Protein AF-A0A8B2S7D1-F1 (afdb_monomer)

Secondary structure (DSSP, 8-state):
-----------HHHHHHHHHHHHHHHH-TTS-----HHHHHHHHHHHHHHHHHHGGGT--HHHHHHHHHHHHHHTTPPP-

Radius of gyration: 14.86 Å; Cα contacts (8 Å, |Δi|>4): 47; chains: 1; bounding box: 28×20×52 Å

Sequence (80 aa):
MKNTSRKIKITYDDLMNITAMSIETITGIQGRVQLSENELGILRGIILHWRALASQFGISTENLDRDMDWLCELAGIPVN

pLDDT: mean 85.53, std 15.67, range [38.12, 97.56]

Structure (mmCIF, N/CA/C/O backbone):
data_AF-A0A8B2S7D1-F1
#
_entry.id   AF-A0A8B2S7D1-F1
#
loop_
_atom_site.group_PDB
_atom_site.id
_atom_site.type_symbol
_atom_site.label_atom_id
_atom_site.label_alt_id
_atom_site.label_comp_id
_atom_site.label_asym_id
_atom_site.label_entity_id
_atom_site.label_seq_id
_atom_site.pdbx_PDB_ins_code
_atom_site.Cartn_x
_atom_site.Cartn_y
_atom_site.Cartn_z
_atom_site.occupancy
_atom_site.B_iso_or_equiv
_atom_site.auth_seq_id
_atom_site.auth_comp_id
_atom_site.auth_asym_id
_atom_site.auth_atom_id
_atom_site.pdbx_PDB_model_num
ATOM 1 N N . MET A 1 1 ? 15.642 5.720 38.135 1.00 38.12 1 MET A N 1
ATOM 2 C CA . MET A 1 1 ? 15.269 6.277 36.813 1.00 38.12 1 MET A CA 1
ATOM 3 C C . MET A 1 1 ? 13.927 5.688 36.401 1.00 38.12 1 MET A C 1
ATOM 5 O O . MET A 1 1 ? 13.840 4.475 36.271 1.00 38.12 1 MET A O 1
ATOM 9 N N . LYS A 1 2 ? 12.864 6.496 36.276 1.00 42.84 2 LYS A N 1
ATOM 10 C CA . LYS A 1 2 ? 11.576 6.014 35.747 1.00 42.84 2 LYS A CA 1
ATOM 11 C C . LYS A 1 2 ? 11.714 5.914 34.231 1.00 42.84 2 LYS A C 1
ATOM 13 O O . LYS A 1 2 ? 11.986 6.918 33.583 1.00 42.84 2 LYS A O 1
ATOM 18 N N . ASN A 1 3 ? 11.595 4.705 33.695 1.00 47.72 3 ASN A N 1
ATOM 19 C CA . ASN A 1 3 ? 11.697 4.438 32.267 1.00 47.72 3 ASN A CA 1
ATOM 20 C C . ASN A 1 3 ? 10.463 5.027 31.565 1.00 47.72 3 ASN A C 1
ATOM 22 O O . ASN A 1 3 ? 9.431 4.376 31.435 1.00 47.72 3 ASN A O 1
ATOM 26 N N . THR A 1 4 ? 10.531 6.296 31.167 1.00 47.56 4 THR A N 1
ATOM 27 C CA . THR A 1 4 ? 9.529 6.930 30.307 1.00 47.56 4 THR A CA 1
ATOM 28 C C . THR A 1 4 ? 9.802 6.537 28.862 1.00 47.56 4 THR A C 1
ATOM 30 O O . THR A 1 4 ? 10.091 7.384 28.020 1.00 47.56 4 THR A O 1
ATOM 33 N N . SER A 1 5 ? 9.702 5.243 28.559 1.00 51.97 5 SER A N 1
ATOM 34 C CA . SER A 1 5 ? 9.486 4.789 27.189 1.00 51.97 5 SER A CA 1
ATOM 35 C C . SER A 1 5 ? 8.079 5.266 26.805 1.00 51.97 5 SER A C 1
ATOM 37 O O . SER A 1 5 ? 7.092 4.540 26.946 1.00 51.97 5 SER A O 1
ATOM 39 N N . ARG A 1 6 ? 7.954 6.530 26.383 1.00 56.62 6 ARG A N 1
ATOM 40 C CA . ARG A 1 6 ? 6.789 6.991 25.626 1.00 56.62 6 ARG A CA 1
ATOM 41 C C . ARG A 1 6 ? 6.839 6.220 24.312 1.00 56.62 6 ARG A C 1
ATOM 43 O O . ARG A 1 6 ? 7.514 6.642 23.381 1.00 56.62 6 ARG A O 1
ATOM 50 N N . LYS A 1 7 ? 6.216 5.039 24.277 1.00 64.38 7 LYS A N 1
ATOM 51 C CA . LYS A 1 7 ? 6.047 4.283 23.036 1.00 64.38 7 LYS A CA 1
ATOM 52 C C . LYS A 1 7 ? 5.336 5.215 22.062 1.00 64.38 7 LYS A C 1
ATOM 54 O O . LYS A 1 7 ? 4.259 5.715 22.385 1.00 64.38 7 LYS A O 1
ATOM 59 N N . ILE A 1 8 ? 5.972 5.500 20.930 1.00 69.00 8 ILE A N 1
ATOM 60 C CA . ILE A 1 8 ? 5.349 6.262 19.850 1.00 69.00 8 ILE A CA 1
ATOM 61 C C . ILE A 1 8 ? 4.078 5.501 19.474 1.00 69.00 8 ILE A C 1
ATOM 63 O O . ILE A 1 8 ? 4.139 4.320 19.130 1.00 69.00 8 ILE A O 1
ATOM 67 N N . LYS A 1 9 ? 2.920 6.146 19.630 1.00 81.31 9 LYS A N 1
ATOM 68 C CA . LYS A 1 9 ? 1.648 5.581 19.193 1.00 81.31 9 LYS A CA 1
ATOM 69 C C . LYS A 1 9 ? 1.536 5.867 17.701 1.00 81.31 9 LYS A C 1
ATOM 71 O O . LYS A 1 9 ? 1.170 6.973 17.331 1.00 81.31 9 LYS A O 1
ATOM 76 N N . ILE A 1 10 ? 1.906 4.886 16.886 1.00 86.88 10 ILE A N 1
ATOM 77 C CA . ILE A 1 10 ? 1.705 4.925 15.436 1.00 86.88 10 ILE A CA 1
ATOM 78 C C . ILE A 1 10 ? 0.201 4.798 15.191 1.00 86.88 10 ILE A C 1
ATOM 80 O O . ILE A 1 10 ? -0.430 3.891 15.739 1.00 86.88 10 ILE A O 1
ATOM 84 N N . THR A 1 11 ? -0.382 5.740 14.459 1.00 93.88 11 THR A N 1
ATOM 85 C CA . THR A 1 11 ? -1.777 5.670 14.009 1.00 93.88 11 THR A CA 1
ATOM 86 C C . THR A 1 11 ? -1.899 4.795 12.761 1.00 93.88 11 THR A C 1
ATOM 88 O O . THR A 1 11 ? -0.900 4.411 12.157 1.00 93.88 11 THR A O 1
ATOM 91 N N . TYR A 1 12 ? -3.130 4.459 12.375 1.00 94.81 12 TYR A N 1
ATOM 92 C CA . TYR A 1 12 ? -3.367 3.745 11.121 1.00 94.81 12 TYR A CA 1
ATOM 93 C C . TYR A 1 12 ? -2.826 4.534 9.920 1.00 94.81 12 TYR A C 1
ATOM 95 O O . TYR A 1 12 ? -2.111 3.983 9.087 1.00 94.81 12 TYR A O 1
ATOM 103 N N . ASP A 1 13 ? -3.093 5.840 9.900 1.00 94.94 13 ASP A N 1
ATOM 104 C CA . ASP A 1 13 ? -2.649 6.741 8.839 1.00 94.94 13 ASP A CA 1
ATOM 105 C C . ASP A 1 13 ? -1.122 6.857 8.801 1.00 94.94 13 ASP A C 1
ATOM 107 O O . ASP A 1 13 ? -0.534 6.848 7.724 1.00 94.94 13 ASP A O 1
ATOM 111 N N . ASP A 1 14 ? -0.453 6.897 9.960 1.00 95.19 14 ASP A N 1
ATOM 112 C CA . ASP A 1 14 ? 1.014 6.869 10.012 1.00 95.19 14 ASP A CA 1
ATOM 113 C C . ASP A 1 14 ? 1.561 5.584 9.381 1.00 95.19 14 ASP A C 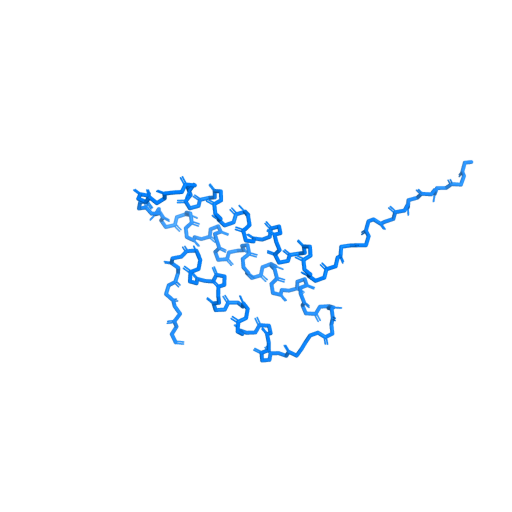1
ATOM 115 O O . ASP A 1 14 ? 2.494 5.634 8.582 1.00 95.19 14 ASP A O 1
ATOM 119 N N . LEU A 1 15 ? 0.975 4.431 9.725 1.00 95.81 15 LEU A N 1
ATOM 120 C CA . LEU A 1 15 ? 1.373 3.140 9.172 1.00 95.81 15 LEU A CA 1
ATOM 121 C C . LEU A 1 15 ? 1.168 3.113 7.651 1.00 95.81 15 LEU A C 1
ATOM 123 O O . LEU A 1 15 ? 2.077 2.711 6.929 1.00 95.81 15 LEU A O 1
ATOM 127 N N . MET A 1 16 ? 0.016 3.583 7.168 1.00 97.12 16 MET A N 1
ATOM 128 C CA . MET A 1 16 ? -0.280 3.679 5.740 1.00 97.12 16 MET A 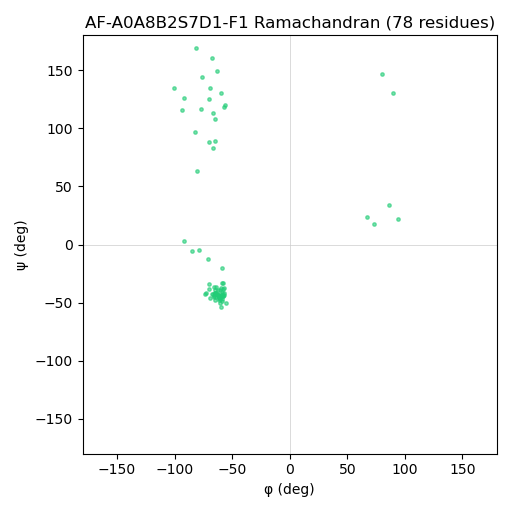CA 1
ATOM 129 C C . MET A 1 16 ? 0.715 4.588 5.009 1.00 97.12 16 MET A C 1
ATOM 131 O O . MET A 1 16 ? 1.322 4.174 4.023 1.00 97.12 16 MET A O 1
ATOM 135 N N . ASN A 1 17 ? 0.945 5.796 5.523 1.00 96.25 17 ASN A N 1
ATOM 136 C CA . ASN A 1 17 ? 1.844 6.772 4.911 1.00 96.25 17 ASN A CA 1
ATOM 137 C C . ASN A 1 17 ? 3.289 6.262 4.850 1.00 96.25 17 ASN A C 1
ATOM 139 O O . ASN A 1 17 ? 3.948 6.396 3.822 1.00 96.25 17 ASN A O 1
ATOM 143 N N . ILE A 1 18 ? 3.781 5.635 5.924 1.00 95.19 18 ILE A N 1
ATOM 144 C CA . ILE A 1 18 ? 5.128 5.045 5.954 1.00 95.19 18 ILE A CA 1
ATOM 145 C C . ILE A 1 18 ? 5.250 3.932 4.911 1.00 95.19 18 ILE A C 1
ATOM 147 O O . ILE A 1 18 ? 6.259 3.853 4.204 1.00 95.19 18 ILE A O 1
ATOM 151 N N . THR A 1 19 ? 4.236 3.073 4.801 1.00 96.62 19 THR A N 1
ATOM 152 C CA . THR A 1 19 ? 4.221 1.989 3.818 1.00 96.62 19 THR A CA 1
ATOM 153 C C . THR A 1 19 ? 4.197 2.534 2.394 1.00 96.62 19 THR A C 1
ATOM 155 O O . THR A 1 19 ? 5.035 2.122 1.595 1.00 96.62 19 THR A O 1
ATOM 158 N N . ALA A 1 20 ? 3.325 3.496 2.092 1.00 95.56 20 ALA A N 1
ATOM 159 C CA . ALA A 1 20 ? 3.242 4.126 0.776 1.00 95.56 20 ALA A CA 1
ATOM 160 C C . ALA A 1 20 ? 4.570 4.787 0.375 1.00 95.56 20 ALA A C 1
ATOM 162 O O . ALA A 1 20 ? 5.112 4.483 -0.684 1.00 95.56 20 ALA A O 1
ATOM 163 N N . MET A 1 21 ? 5.166 5.588 1.266 1.00 94.38 21 MET A N 1
ATOM 164 C CA . MET A 1 21 ? 6.475 6.209 1.027 1.00 94.38 21 MET A CA 1
ATOM 165 C C . MET A 1 21 ? 7.583 5.175 0.789 1.00 94.38 21 MET A C 1
ATOM 167 O O . MET A 1 21 ? 8.484 5.393 -0.023 1.00 94.38 21 MET A O 1
ATOM 171 N N . SER A 1 22 ? 7.542 4.049 1.506 1.00 93.12 22 SER A N 1
ATOM 172 C CA . SER A 1 22 ? 8.511 2.963 1.326 1.00 93.12 22 SER A CA 1
ATOM 173 C C . SER A 1 22 ? 8.362 2.305 -0.044 1.00 93.12 22 SER A C 1
ATOM 175 O O . SER A 1 22 ? 9.369 2.062 -0.707 1.00 93.12 22 SER A O 1
ATOM 177 N N . ILE A 1 23 ? 7.122 2.059 -0.481 1.00 93.50 23 ILE A N 1
ATOM 178 C CA . ILE A 1 23 ? 6.828 1.546 -1.822 1.00 93.50 23 ILE A CA 1
ATOM 179 C C . ILE A 1 23 ? 7.358 2.525 -2.868 1.00 93.50 23 ILE A C 1
ATOM 181 O O . ILE A 1 23 ? 8.191 2.126 -3.670 1.00 93.50 23 ILE A O 1
ATOM 185 N N . GLU A 1 24 ? 6.988 3.805 -2.794 1.00 90.56 24 GLU A N 1
ATOM 186 C CA . GLU A 1 24 ? 7.432 4.839 -3.741 1.00 90.56 24 GLU A CA 1
ATOM 187 C C . GLU A 1 24 ? 8.961 4.967 -3.815 1.00 90.56 24 GLU A C 1
ATOM 189 O O . GLU A 1 24 ? 9.532 5.158 -4.891 1.00 90.56 24 GLU A O 1
ATOM 194 N N . THR A 1 25 ? 9.645 4.829 -2.676 1.00 88.94 25 THR A N 1
ATOM 195 C CA . THR A 1 25 ? 11.113 4.860 -2.610 1.00 88.94 25 THR A CA 1
ATOM 196 C C . THR A 1 25 ? 11.729 3.674 -3.350 1.00 88.94 25 THR A C 1
ATOM 198 O O . THR A 1 25 ? 12.711 3.850 -4.069 1.00 88.94 25 THR A O 1
ATOM 201 N N . ILE A 1 26 ? 11.156 2.477 -3.196 1.00 87.75 26 ILE A N 1
ATOM 202 C CA . ILE A 1 26 ? 11.638 1.252 -3.850 1.00 87.75 26 ILE A CA 1
ATOM 203 C C . ILE A 1 26 ? 11.297 1.257 -5.339 1.00 87.75 26 ILE A C 1
ATOM 205 O O . ILE A 1 26 ? 12.139 0.908 -6.160 1.00 87.75 26 ILE A O 1
ATOM 209 N N . THR A 1 27 ? 10.088 1.682 -5.707 1.00 86.31 27 THR A N 1
ATOM 210 C CA . THR A 1 27 ? 9.662 1.762 -7.111 1.00 86.31 27 THR A CA 1
ATOM 211 C C . THR A 1 27 ? 10.350 2.890 -7.882 1.00 86.31 27 THR A C 1
ATOM 213 O O . THR A 1 27 ? 10.289 2.938 -9.111 1.00 86.31 27 THR A O 1
ATOM 216 N N . GLY A 1 28 ? 11.014 3.796 -7.164 1.00 79.00 28 GLY A N 1
ATOM 217 C CA . GLY A 1 28 ? 11.643 4.991 -7.693 1.00 79.00 28 GLY A CA 1
ATOM 218 C C . GLY A 1 28 ? 10.682 6.177 -7.702 1.00 79.00 28 GLY A C 1
ATOM 219 O O . GLY A 1 28 ? 9.568 6.118 -8.227 1.00 79.00 28 GLY A O 1
ATOM 220 N N . ILE A 1 29 ? 11.159 7.297 -7.159 1.00 61.22 29 ILE A N 1
ATOM 221 C CA . ILE A 1 29 ? 10.483 8.592 -7.211 1.00 61.22 29 ILE A CA 1
ATOM 222 C C . ILE A 1 29 ? 10.433 9.012 -8.691 1.00 61.22 29 ILE A C 1
ATOM 224 O O . ILE A 1 29 ? 11.459 9.371 -9.259 1.00 61.22 29 ILE A O 1
ATOM 228 N N . GLN A 1 30 ? 9.244 8.968 -9.306 1.00 52.09 30 GLN A N 1
ATOM 229 C CA . GLN A 1 30 ? 8.932 9.475 -10.662 1.00 52.09 30 GLN A CA 1
ATOM 230 C C . GLN A 1 30 ? 9.178 8.556 -11.876 1.00 52.09 30 GLN A C 1
ATOM 232 O O . GLN A 1 30 ? 9.400 9.039 -12.985 1.00 52.09 30 GLN A O 1
ATOM 237 N N . GLY A 1 31 ? 8.975 7.248 -11.712 1.00 52.34 31 GLY A N 1
ATOM 238 C CA . GLY A 1 31 ? 8.574 6.367 -12.813 1.00 52.34 31 GLY A CA 1
ATOM 239 C C . GLY A 1 31 ? 9.691 5.912 -13.762 1.00 52.34 31 GLY A C 1
ATOM 240 O O . GLY A 1 31 ? 10.596 6.660 -14.120 1.00 52.34 31 GLY A O 1
ATOM 241 N N . ARG A 1 32 ? 9.537 4.676 -14.258 1.00 53.66 32 ARG A N 1
ATOM 242 C CA . ARG A 1 32 ? 10.351 3.987 -15.289 1.00 53.66 32 ARG A CA 1
ATOM 243 C C . ARG A 1 32 ? 11.495 3.082 -14.818 1.00 53.66 32 ARG A C 1
ATOM 245 O O . ARG A 1 32 ? 12.364 2.777 -15.633 1.00 53.66 32 ARG A O 1
ATOM 252 N N . VAL A 1 33 ? 11.490 2.571 -13.589 1.00 64.25 33 VAL A N 1
ATOM 253 C CA . VAL A 1 33 ? 12.334 1.403 -13.285 1.00 64.25 33 VAL A CA 1
ATOM 254 C C . VAL A 1 33 ? 11.492 0.147 -13.462 1.00 64.25 33 VAL A C 1
ATOM 256 O O . VAL A 1 33 ? 10.491 -0.046 -12.779 1.00 64.25 33 VAL A O 1
ATOM 259 N N . GLN A 1 34 ? 11.862 -0.685 -14.435 1.00 73.56 34 GLN A N 1
ATOM 260 C CA . GLN A 1 34 ? 11.315 -2.032 -14.529 1.00 73.56 34 GLN A CA 1
ATOM 261 C C . GLN A 1 34 ? 11.822 -2.816 -13.320 1.00 73.56 34 GLN A C 1
ATOM 263 O O . GLN A 1 34 ? 13.023 -3.047 -13.197 1.00 73.56 34 GLN A O 1
ATOM 268 N N . LEU A 1 35 ? 10.905 -3.182 -12.430 1.00 79.00 35 LEU A N 1
ATOM 269 C CA . LEU A 1 35 ? 11.239 -3.894 -11.205 1.00 79.00 35 LEU A CA 1
ATOM 270 C C . LEU A 1 35 ? 11.703 -5.314 -11.525 1.00 79.00 35 LEU A C 1
ATOM 272 O O . LEU A 1 35 ? 11.082 -6.037 -12.308 1.00 79.00 35 LEU A O 1
ATOM 276 N N . SER A 1 36 ? 12.788 -5.717 -10.884 1.00 85.94 36 SER A N 1
ATOM 277 C CA . SER A 1 36 ? 13.223 -7.103 -10.807 1.00 85.94 36 SER A CA 1
ATOM 278 C C . SER A 1 36 ? 12.246 -7.941 -9.976 1.00 85.94 36 SER A C 1
ATOM 280 O O . SER A 1 36 ? 11.503 -7.434 -9.132 1.00 85.94 36 SER A O 1
ATOM 282 N N . GLU A 1 37 ? 12.286 -9.263 -10.154 1.00 86.00 37 GLU A N 1
ATOM 283 C CA . GLU A 1 37 ? 11.492 -10.186 -9.331 1.00 86.00 37 GLU A CA 1
ATOM 284 C C . GLU A 1 37 ? 11.795 -10.049 -7.832 1.00 86.00 37 GLU A C 1
ATOM 286 O O . GLU A 1 37 ? 10.893 -10.179 -7.004 1.00 86.00 37 GLU A O 1
ATOM 291 N N . ASN A 1 38 ? 13.044 -9.730 -7.477 1.00 88.38 38 ASN A N 1
ATOM 292 C CA . ASN A 1 38 ? 13.434 -9.490 -6.090 1.00 88.38 38 ASN A CA 1
ATOM 293 C C . ASN A 1 38 ? 12.765 -8.237 -5.515 1.00 88.38 38 ASN A C 1
ATOM 295 O O . ASN A 1 38 ? 12.258 -8.286 -4.396 1.00 88.38 38 ASN A O 1
ATOM 299 N N . GLU A 1 39 ? 12.726 -7.134 -6.265 1.00 87.88 39 GLU A N 1
ATOM 300 C CA . GLU A 1 39 ? 12.052 -5.904 -5.830 1.00 87.88 39 GLU A CA 1
ATOM 301 C C . GLU A 1 39 ? 10.547 -6.130 -5.667 1.00 87.88 39 GLU A C 1
ATOM 303 O O . GLU A 1 39 ? 9.975 -5.748 -4.647 1.00 87.88 39 GLU A O 1
ATOM 308 N N . LEU A 1 40 ? 9.918 -6.858 -6.595 1.00 89.31 40 LEU A N 1
ATOM 309 C CA . LEU A 1 40 ? 8.518 -7.275 -6.461 1.00 89.31 40 LEU A CA 1
ATOM 310 C C . LEU A 1 40 ? 8.293 -8.153 -5.219 1.00 89.31 40 LEU A C 1
ATOM 312 O O . LEU A 1 40 ? 7.284 -8.007 -4.528 1.00 89.31 40 LEU A O 1
ATOM 316 N N . GLY A 1 41 ? 9.227 -9.055 -4.907 1.00 91.50 41 GLY A N 1
ATOM 317 C CA . GLY A 1 41 ? 9.195 -9.867 -3.689 1.00 91.50 41 GLY A CA 1
ATOM 318 C C . GLY A 1 41 ? 9.268 -9.026 -2.411 1.00 91.50 41 GLY A C 1
ATOM 319 O O . GLY A 1 41 ? 8.487 -9.249 -1.483 1.00 91.50 41 GLY A O 1
ATOM 320 N N . ILE A 1 42 ? 10.151 -8.024 -2.379 1.00 92.50 42 ILE A N 1
ATOM 321 C CA . ILE A 1 42 ? 10.282 -7.082 -1.257 1.00 92.50 42 ILE A CA 1
ATOM 322 C C . ILE A 1 42 ? 8.981 -6.297 -1.064 1.00 92.50 42 ILE A C 1
ATOM 324 O O . ILE A 1 42 ? 8.469 -6.229 0.053 1.00 92.50 42 ILE A O 1
ATOM 328 N N . LEU A 1 43 ? 8.415 -5.757 -2.145 1.00 94.12 43 LEU A N 1
ATOM 329 C CA . LEU A 1 43 ? 7.173 -4.982 -2.108 1.00 94.12 43 LEU A CA 1
ATOM 330 C C . LEU A 1 43 ? 5.992 -5.818 -1.598 1.00 94.12 43 LEU A C 1
ATOM 332 O O . LEU A 1 43 ? 5.283 -5.383 -0.692 1.00 94.12 43 LEU A O 1
ATOM 336 N N . ARG A 1 44 ? 5.833 -7.062 -2.075 1.00 94.25 44 ARG A N 1
ATOM 337 C CA . ARG A 1 44 ? 4.828 -8.001 -1.537 1.00 94.25 44 ARG A CA 1
ATOM 338 C C . ARG A 1 44 ? 5.013 -8.237 -0.039 1.00 94.25 44 ARG A C 1
ATOM 340 O O . ARG A 1 44 ? 4.037 -8.240 0.707 1.00 94.25 44 ARG A O 1
ATOM 347 N N . GLY A 1 45 ? 6.256 -8.412 0.408 1.00 96.31 45 GLY A N 1
ATOM 348 C CA . GLY A 1 45 ? 6.581 -8.566 1.825 1.00 96.31 45 GLY A CA 1
ATOM 349 C C . GLY A 1 45 ? 6.172 -7.351 2.661 1.00 96.31 45 GLY A C 1
ATOM 350 O O . GLY A 1 45 ? 5.560 -7.516 3.715 1.00 96.31 45 GLY A O 1
ATOM 351 N N . ILE A 1 46 ? 6.451 -6.139 2.174 1.00 96.62 46 ILE A N 1
ATOM 352 C CA . ILE A 1 46 ? 6.065 -4.877 2.823 1.00 96.62 46 ILE A CA 1
ATOM 353 C C . ILE A 1 46 ? 4.543 -4.774 2.961 1.00 96.62 46 ILE A C 1
ATOM 355 O O . ILE A 1 46 ? 4.053 -4.477 4.050 1.00 96.62 46 ILE A O 1
ATOM 359 N N . ILE A 1 47 ? 3.797 -5.068 1.895 1.00 97.12 47 ILE A N 1
ATOM 360 C CA . ILE A 1 47 ? 2.328 -4.986 1.877 1.00 97.12 47 ILE A CA 1
ATOM 361 C C . ILE A 1 47 ? 1.706 -6.019 2.825 1.00 97.12 47 ILE A C 1
ATOM 363 O O . ILE A 1 47 ? 0.836 -5.683 3.630 1.00 97.12 47 ILE A O 1
ATOM 367 N N . LEU A 1 48 ? 2.189 -7.266 2.809 1.00 96.62 48 LEU A N 1
ATOM 368 C CA . LEU A 1 48 ? 1.730 -8.304 3.739 1.00 96.62 48 LEU A CA 1
ATOM 369 C C . LEU A 1 48 ? 2.036 -7.940 5.197 1.00 96.62 48 LEU A C 1
ATOM 371 O O . LEU A 1 48 ? 1.216 -8.175 6.088 1.00 96.62 48 LEU A O 1
ATOM 375 N N . HIS A 1 49 ? 3.202 -7.341 5.451 1.00 96.50 49 HIS A N 1
ATOM 376 C CA . HIS A 1 49 ? 3.566 -6.886 6.787 1.00 96.50 49 HIS A CA 1
ATOM 377 C C . HIS A 1 49 ? 2.686 -5.719 7.249 1.00 96.50 49 HIS A C 1
ATOM 379 O O . HIS A 1 49 ? 2.201 -5.732 8.383 1.00 96.50 49 HIS A O 1
ATOM 385 N N . TRP A 1 50 ? 2.411 -4.760 6.360 1.00 97.56 50 TRP A N 1
ATOM 386 C CA . TRP A 1 50 ? 1.443 -3.694 6.601 1.00 97.56 50 TRP A CA 1
ATOM 387 C C . TRP A 1 50 ? 0.077 -4.279 6.972 1.00 97.56 50 TRP A C 1
ATOM 389 O O . TRP A 1 50 ? -0.446 -3.943 8.031 1.00 97.56 50 TRP A O 1
ATOM 399 N N . ARG A 1 51 ? -0.454 -5.236 6.198 1.00 96.50 51 ARG A N 1
ATOM 400 C CA . ARG A 1 51 ? -1.768 -5.860 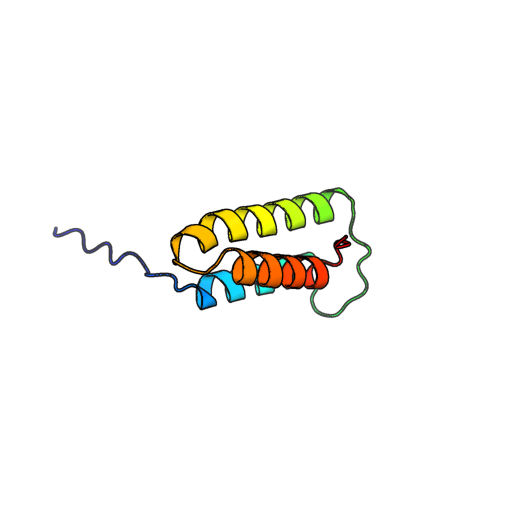6.444 1.00 96.50 51 ARG A CA 1
ATOM 401 C C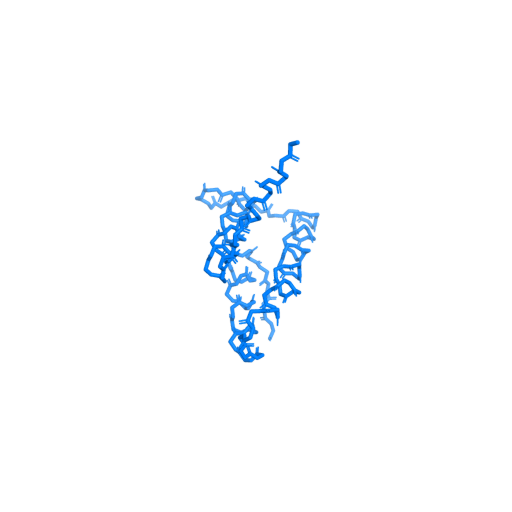 . ARG A 1 51 ? -1.853 -6.531 7.816 1.00 96.50 51 ARG A C 1
ATOM 403 O O . ARG A 1 51 ? -2.874 -6.418 8.502 1.00 96.50 51 ARG A O 1
ATOM 410 N N . ALA A 1 52 ? -0.786 -7.216 8.231 1.00 95.19 52 ALA A N 1
ATOM 411 C CA . ALA A 1 52 ? -0.699 -7.854 9.543 1.00 95.19 52 ALA A CA 1
ATOM 412 C C . ALA A 1 52 ? -0.714 -6.826 10.689 1.00 95.19 52 ALA A C 1
ATOM 414 O O . ALA A 1 52 ? -1.423 -7.014 11.680 1.00 95.19 52 ALA A O 1
ATOM 415 N N . LEU A 1 53 ? 0.020 -5.719 10.554 1.00 95.06 53 LEU A N 1
ATOM 416 C CA . LEU A 1 53 ? 0.034 -4.638 11.544 1.00 95.06 53 LEU A CA 1
ATOM 417 C C . LEU A 1 53 ? -1.299 -3.875 11.573 1.00 95.06 53 LEU A C 1
ATOM 419 O O . LEU A 1 53 ? -1.874 -3.674 12.641 1.00 95.06 53 LEU A O 1
ATOM 423 N N . ALA A 1 54 ? -1.826 -3.525 10.401 1.00 95.75 54 ALA A N 1
ATOM 424 C CA . ALA A 1 54 ? -3.071 -2.796 10.188 1.00 95.75 54 ALA A CA 1
ATOM 425 C C . ALA A 1 54 ? -4.294 -3.514 10.789 1.00 95.75 54 ALA A C 1
ATOM 427 O O . ALA A 1 54 ? -5.192 -2.870 11.334 1.00 95.75 54 ALA A O 1
ATOM 428 N N . SER A 1 55 ? -4.295 -4.853 10.795 1.00 94.75 55 SER A N 1
ATOM 429 C CA . SER A 1 55 ? -5.361 -5.662 11.411 1.00 94.75 55 SER A CA 1
ATOM 430 C C . SER A 1 55 ? -5.574 -5.396 12.911 1.00 94.75 55 SER A C 1
ATOM 432 O O . SER A 1 55 ? -6.648 -5.667 13.444 1.00 94.75 55 SER A O 1
ATOM 434 N N . GLN A 1 56 ? -4.583 -4.815 13.594 1.00 93.00 56 GLN A N 1
ATOM 435 C CA . GLN A 1 56 ? -4.640 -4.515 15.027 1.00 93.00 56 GLN A CA 1
ATOM 436 C C . GLN A 1 56 ? -5.331 -3.175 15.336 1.00 93.00 56 GLN A C 1
ATOM 438 O O . GLN A 1 56 ? -5.557 -2.858 16.503 1.00 93.00 56 GLN A O 1
ATOM 443 N N . PHE A 1 57 ? -5.688 -2.390 14.312 1.00 92.38 57 PHE A N 1
ATOM 444 C CA . PHE A 1 57 ? -6.269 -1.049 14.455 1.00 92.38 57 PHE A CA 1
ATOM 445 C C . PHE A 1 57 ? -7.807 -1.030 14.484 1.00 92.38 57 PHE A C 1
ATOM 447 O O . PHE A 1 57 ? -8.401 0.043 14.557 1.00 92.38 57 PHE A O 1
ATOM 454 N N . GLY A 1 58 ? -8.465 -2.195 14.446 1.00 92.56 58 GLY A N 1
ATOM 455 C CA . GLY A 1 58 ? -9.932 -2.290 14.476 1.00 92.56 58 GLY A CA 1
ATOM 456 C C . GLY A 1 58 ? -10.619 -1.863 13.172 1.00 92.56 58 GLY A C 1
ATOM 457 O O . GLY A 1 58 ? -11.816 -1.587 13.174 1.00 92.56 58 GLY A O 1
ATOM 458 N N . ILE A 1 59 ? -9.868 -1.807 12.069 1.00 94.88 59 ILE A N 1
ATOM 459 C CA . ILE A 1 59 ? -10.385 -1.538 10.723 1.00 94.88 59 ILE A CA 1
ATOM 460 C C . ILE A 1 59 ? -11.086 -2.792 10.181 1.00 94.88 59 ILE A C 1
ATOM 462 O O . ILE A 1 59 ? -10.665 -3.919 10.452 1.00 94.88 59 ILE A O 1
ATOM 466 N N . SER A 1 60 ? -12.173 -2.608 9.424 1.00 96.12 60 SER A N 1
ATOM 467 C CA . SER A 1 60 ? -12.894 -3.723 8.804 1.00 96.12 60 SER A CA 1
ATOM 468 C C . SER A 1 60 ? -12.011 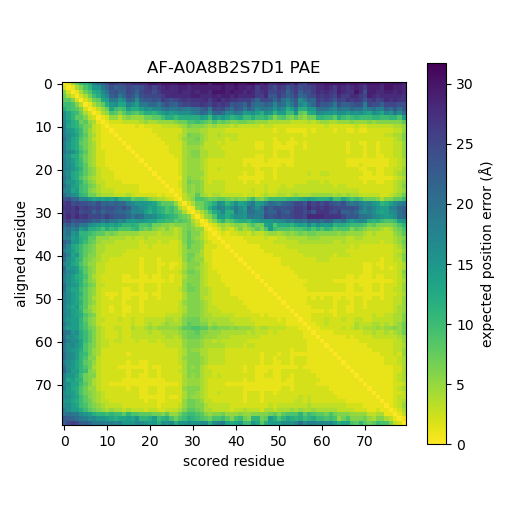-4.459 7.795 1.00 96.12 60 SER A C 1
ATOM 470 O O . SER A 1 60 ? -11.157 -3.862 7.144 1.00 96.12 60 SER A O 1
ATOM 472 N N . THR A 1 61 ? -12.245 -5.762 7.630 1.00 95.38 61 THR A N 1
ATOM 473 C CA . THR A 1 61 ? -11.522 -6.568 6.630 1.00 95.38 61 THR A CA 1
ATOM 474 C C . THR A 1 61 ? -11.686 -5.994 5.222 1.00 95.38 61 THR A C 1
ATOM 476 O O . THR A 1 61 ? -10.694 -5.844 4.530 1.00 95.38 61 THR A O 1
ATOM 479 N N . GLU A 1 62 ? -12.889 -5.544 4.859 1.00 96.44 62 GLU A N 1
ATOM 480 C CA . GLU A 1 62 ? -13.156 -4.917 3.558 1.00 96.44 62 GLU A CA 1
ATOM 481 C C . GLU A 1 62 ? -12.308 -3.660 3.301 1.00 96.44 62 GLU A C 1
ATOM 483 O O . GLU A 1 62 ? -11.762 -3.494 2.214 1.00 96.44 62 GLU A O 1
ATOM 488 N N . ASN A 1 63 ? -12.166 -2.776 4.296 1.00 96.25 63 ASN A N 1
ATOM 489 C CA . ASN A 1 63 ? -11.330 -1.585 4.138 1.00 96.25 63 ASN A CA 1
ATOM 490 C C . ASN A 1 63 ? -9.845 -1.955 4.073 1.00 96.25 63 ASN A C 1
ATOM 492 O O . ASN A 1 63 ? -9.115 -1.370 3.285 1.00 96.25 63 ASN A O 1
ATOM 496 N N . LEU A 1 64 ? -9.405 -2.943 4.860 1.00 96.69 64 LEU A N 1
ATOM 497 C CA . LEU A 1 64 ? -8.025 -3.424 4.808 1.00 96.69 64 LEU A CA 1
ATOM 498 C C . LEU A 1 64 ? -7.680 -4.059 3.459 1.00 96.69 64 LEU A C 1
ATOM 500 O O . LEU A 1 64 ? -6.552 -3.914 3.001 1.00 96.69 64 LEU A O 1
ATOM 504 N N . ASP A 1 65 ? -8.623 -4.769 2.847 1.00 95.56 65 ASP A N 1
ATOM 505 C CA . ASP A 1 65 ? -8.422 -5.405 1.547 1.00 95.56 65 ASP A CA 1
ATOM 506 C C . ASP A 1 65 ? -8.402 -4.344 0.433 1.00 95.56 65 ASP A C 1
ATOM 508 O O . ASP A 1 65 ? -7.481 -4.341 -0.374 1.00 95.56 65 ASP A O 1
ATOM 512 N N . ARG A 1 66 ? -9.298 -3.344 0.478 1.00 96.62 66 ARG A N 1
ATOM 513 C CA . ARG A 1 66 ? -9.262 -2.184 -0.436 1.00 96.62 66 ARG A CA 1
ATOM 514 C C . ARG A 1 66 ? -7.941 -1.414 -0.359 1.00 96.62 66 ARG A C 1
ATOM 516 O O . ARG A 1 66 ? -7.378 -1.022 -1.376 1.00 96.62 66 ARG A O 1
ATOM 523 N N . ASP A 1 67 ? -7.457 -1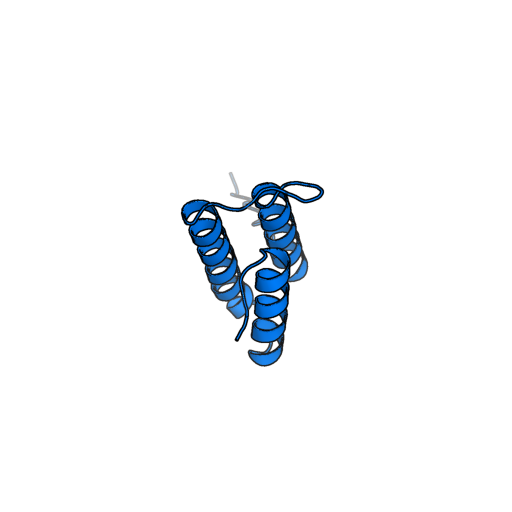.184 0.852 1.00 97.38 67 ASP A N 1
ATOM 524 C CA . ASP A 1 67 ? -6.200 -0.479 1.088 1.00 97.38 67 ASP A CA 1
ATOM 525 C C . ASP A 1 67 ? -4.989 -1.324 0.651 1.00 97.38 67 ASP A C 1
ATOM 527 O O . ASP A 1 67 ? -4.004 -0.791 0.141 1.00 97.38 67 ASP A O 1
ATOM 531 N N . MET A 1 68 ? -5.068 -2.651 0.790 1.00 96.50 68 MET A N 1
ATOM 532 C CA . MET A 1 68 ? -4.071 -3.579 0.257 1.00 96.50 68 MET A CA 1
ATOM 533 C C . MET A 1 68 ? -4.038 -3.553 -1.276 1.00 96.50 68 MET A C 1
ATOM 535 O O . MET A 1 68 ? -2.948 -3.553 -1.848 1.00 96.50 68 MET A O 1
ATOM 539 N N . ASP A 1 69 ? -5.200 -3.497 -1.931 1.00 95.88 69 ASP A N 1
ATOM 540 C CA . ASP A 1 69 ? -5.297 -3.378 -3.387 1.00 95.88 69 ASP A CA 1
ATOM 541 C C . ASP A 1 69 ? -4.651 -2.074 -3.863 1.00 95.88 69 ASP A C 1
ATOM 543 O O . ASP A 1 69 ? -3.807 -2.095 -4.758 1.00 95.88 69 ASP A O 1
ATOM 547 N N . TRP A 1 70 ? -4.940 -0.957 -3.187 1.00 95.88 70 TRP A N 1
ATOM 548 C CA . TRP A 1 70 ? -4.304 0.330 -3.471 1.00 95.88 70 TRP A CA 1
ATOM 549 C C . TRP A 1 70 ? -2.774 0.283 -3.316 1.00 95.88 70 TRP A C 1
ATOM 551 O O . TRP A 1 70 ? -2.043 0.796 -4.164 1.00 95.88 70 TRP A O 1
ATOM 561 N N . LEU A 1 71 ? -2.258 -0.370 -2.269 1.00 96.00 71 LEU A N 1
ATOM 562 C CA . LEU A 1 71 ? -0.814 -0.550 -2.084 1.00 96.00 71 LEU A CA 1
ATOM 563 C C . LEU A 1 71 ? -0.191 -1.444 -3.169 1.00 96.00 71 LEU A C 1
ATOM 565 O O . LEU A 1 71 ? 0.936 -1.189 -3.598 1.00 96.00 71 LEU A O 1
ATOM 569 N N . CYS A 1 72 ? -0.901 -2.482 -3.623 1.00 93.94 72 CYS A N 1
ATOM 570 C CA . CYS A 1 72 ? -0.466 -3.327 -4.737 1.00 93.94 72 CYS A CA 1
ATOM 571 C C . CYS A 1 72 ? -0.399 -2.532 -6.044 1.00 93.94 72 CYS A C 1
ATOM 573 O O . CYS A 1 72 ? 0.610 -2.614 -6.745 1.00 93.94 72 CYS A O 1
ATOM 575 N N . GLU A 1 73 ? -1.419 -1.723 -6.338 1.00 92.19 73 GLU A N 1
ATOM 576 C CA . GLU A 1 73 ? -1.436 -0.821 -7.493 1.00 92.19 73 GLU A CA 1
ATOM 577 C C . GLU A 1 73 ? -0.271 0.173 -7.443 1.00 92.19 73 GLU A C 1
ATOM 579 O O . GLU A 1 73 ? 0.461 0.310 -8.426 1.00 92.19 73 GLU A O 1
ATOM 584 N N . LEU A 1 74 ? -0.038 0.801 -6.285 1.00 91.50 74 LEU A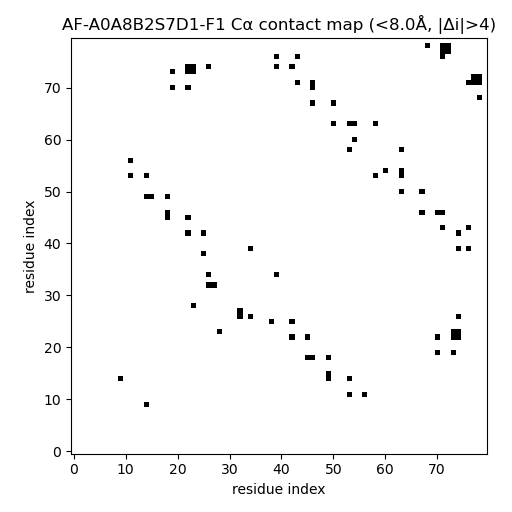 N 1
ATOM 585 C CA . LEU A 1 74 ? 1.092 1.708 -6.062 1.00 91.50 74 LEU A CA 1
ATOM 586 C C . LEU A 1 74 ? 2.440 1.013 -6.310 1.00 91.50 74 LEU A C 1
ATOM 588 O O . LEU A 1 74 ? 3.354 1.603 -6.883 1.00 91.50 74 LEU A O 1
ATOM 592 N N . ALA A 1 75 ? 2.556 -0.256 -5.917 1.00 90.88 75 ALA A N 1
ATOM 593 C CA . ALA A 1 75 ? 3.745 -1.080 -6.115 1.00 90.88 75 ALA A CA 1
ATOM 594 C C . ALA A 1 75 ? 3.889 -1.648 -7.543 1.00 90.88 75 ALA A C 1
ATOM 596 O O . ALA A 1 75 ? 4.885 -2.315 -7.830 1.00 90.88 75 ALA A O 1
ATOM 597 N N . GLY A 1 76 ? 2.910 -1.434 -8.432 1.00 88.19 76 GLY A N 1
ATOM 598 C CA . GLY A 1 76 ? 2.879 -2.042 -9.765 1.00 88.19 76 GLY A CA 1
ATOM 599 C C . GLY A 1 76 ? 2.685 -3.564 -9.743 1.00 88.19 76 GLY A C 1
ATOM 600 O O . GLY A 1 76 ? 3.089 -4.255 -10.680 1.00 88.19 76 GLY A O 1
ATOM 601 N N . ILE A 1 77 ? 2.102 -4.104 -8.669 1.00 87.38 77 ILE A N 1
ATOM 602 C CA . ILE A 1 77 ? 1.793 -5.527 -8.511 1.00 87.38 77 ILE A CA 1
ATOM 603 C C . ILE A 1 77 ? 0.364 -5.768 -9.020 1.00 87.38 77 ILE A C 1
ATOM 605 O O . ILE A 1 77 ? -0.562 -5.123 -8.532 1.00 87.38 77 ILE A O 1
ATOM 609 N N . PRO A 1 78 ? 0.147 -6.708 -9.960 1.00 78.19 78 PRO A N 1
ATOM 610 C CA . PRO A 1 78 ? -1.192 -7.035 -10.433 1.00 78.19 78 PRO A CA 1
ATOM 611 C C . PRO A 1 78 ? -2.093 -7.517 -9.292 1.00 78.19 78 PRO A C 1
ATOM 613 O O . PRO A 1 78 ? -1.719 -8.430 -8.550 1.00 78.19 78 PRO A O 1
ATOM 616 N N . VAL A 1 79 ? -3.279 -6.926 -9.207 1.00 75.31 79 VAL A N 1
ATOM 617 C CA . VAL A 1 79 ? -4.399 -7.364 -8.367 1.00 75.31 79 VAL A CA 1
ATOM 618 C C . VAL A 1 79 ? -5.391 -8.124 -9.253 1.00 75.31 79 VAL A C 1
ATOM 620 O O . VAL A 1 79 ? -5.645 -7.704 -10.383 1.00 75.31 79 VAL A O 1
ATOM 623 N N . ASN A 1 80 ? -5.871 -9.277 -8.779 1.00 58.03 80 ASN A N 1
ATOM 624 C CA . ASN A 1 80 ? -6.808 -10.159 -9.493 1.00 58.03 80 ASN A CA 1
ATOM 625 C C . ASN A 1 80 ? -8.233 -9.973 -8.985 1.00 58.03 80 ASN A C 1
ATOM 627 O O . ASN A 1 80 ? -8.386 -9.916 -7.746 1.00 58.03 80 ASN A O 1
#

Nearest PDB structures (foldseek):
  8u83-assembly1_C3  TM=6.032E-01  e=5.005E+00  Homo sapiens
  4v6y-assembly1_AO  TM=4.003E-01  e=4.459E+00  Escherichia coli K-12
  8h7g-assembly1_C  TM=4.818E-01  e=8.916E+00  Homo sapiens

Mean predicted alig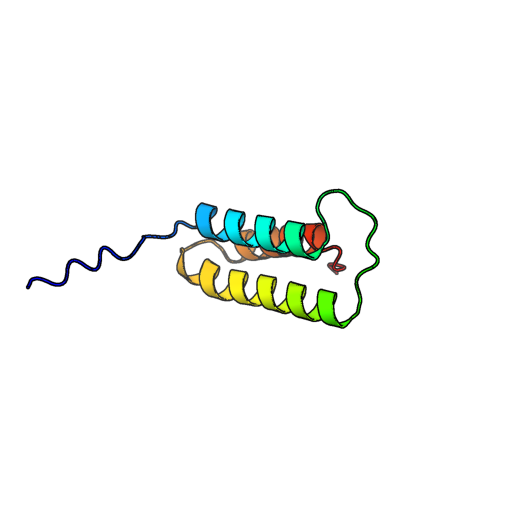ned error: 6.56 Å

Solvent-accessible surface area (backbone atoms only — not comparable to full-atom values): 5015 Å² total; per-residue (Å²): 133,83,84,77,75,74,71,82,81,76,48,71,65,55,53,51,51,54,50,51,53,50,41,42,61,72,54,40,84,82,70,85,63,84,74,51,73,65,55,51,51,51,51,52,51,52,52,54,50,47,53,62,58,52,61,74,71,77,60,54,69,68,59,54,51,54,53,48,49,52,52,31,54,73,62,71,42,90,82,133

Foldseek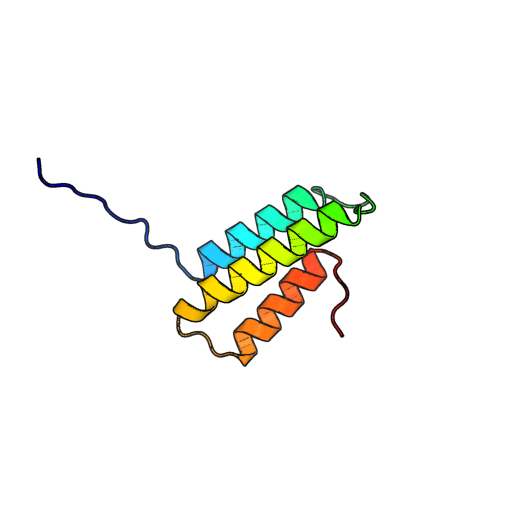 3Di:
DPPPPPPPPQALVNLLVVLLVVLCVLCDPPDDDPDDPVSVVVLVVSLVVSLVVSVVNPDDPVVSVVSSVVSCVSNVHDDD